Protein AF-A0A537RDH5-F1 (afdb_monomer_lite)

Foldseek 3Di:
DDDPPPPQDADADDLVLWDDDPFKIARNQQRWMFGHDPVGSPDGDIDRGNQQHQDPVRHGHHPVNNVVSRVVVSVVVVVVVVVVD

Sequence (85 aa):
MSSAGTMAVRTLVLIEQFEVGENSITHKPTGWRFTAYQDSPTDGTIIRGRLGDKLETGEDFRPHEVEEMARRLWARHVEARKKQL

Structure (mmCIF, N/CA/C/O backbone):
data_AF-A0A537RDH5-F1
#
_entry.id   AF-A0A537RDH5-F1
#
loop_
_atom_site.group_PDB
_atom_site.id
_atom_site.type_symbol
_atom_site.label_atom_id
_atom_site.label_alt_id
_atom_site.label_comp_id
_atom_site.label_asym_id
_atom_site.label_entity_id
_atom_site.label_seq_id
_atom_site.pdbx_PDB_ins_code
_atom_site.Cartn_x
_atom_site.Cartn_y
_atom_site.Cartn_z
_atom_site.occupancy
_atom_site.B_iso_or_equiv
_atom_site.auth_seq_id
_atom_site.auth_comp_id
_atom_site.auth_asym_id
_atom_site.auth_atom_id
_atom_site.pdbx_PDB_model_num
ATOM 1 N N . MET A 1 1 ? -35.880 20.376 13.273 1.00 38.53 1 MET A N 1
ATOM 2 C CA . MET A 1 1 ? -35.475 19.027 13.722 1.00 38.53 1 MET A CA 1
ATOM 3 C C . MET A 1 1 ? -34.210 18.646 12.981 1.00 38.53 1 MET A C 1
ATOM 5 O O . MET A 1 1 ? -34.123 18.873 11.783 1.00 38.53 1 MET A O 1
ATOM 9 N N . SER A 1 2 ? -33.217 18.217 13.748 1.00 52.44 2 SER A N 1
ATOM 10 C CA . SER A 1 2 ? -31.808 18.080 13.392 1.00 52.44 2 SER A CA 1
ATOM 11 C C . SER A 1 2 ? -31.507 16.888 12.484 1.00 52.44 2 SER A C 1
ATOM 13 O O . SER A 1 2 ? -32.078 15.820 12.664 1.00 52.44 2 SER A O 1
ATOM 15 N N . SER A 1 3 ? -30.484 17.028 11.642 1.00 45.34 3 SER A N 1
ATOM 16 C CA . SER A 1 3 ? -29.546 15.936 11.371 1.00 45.34 3 SER A CA 1
ATOM 17 C C . SER A 1 3 ? -28.160 16.532 11.129 1.00 45.34 3 SER A C 1
ATOM 19 O O . SER A 1 3 ? -27.750 16.779 9.996 1.00 45.34 3 SER A O 1
ATOM 21 N N . ALA A 1 4 ? -27.436 16.799 12.216 1.00 52.19 4 ALA A N 1
ATOM 22 C CA . ALA A 1 4 ? -25.987 16.856 12.138 1.00 52.19 4 ALA A CA 1
ATOM 23 C C . ALA A 1 4 ? -25.540 15.434 11.785 1.00 52.19 4 ALA A C 1
ATOM 25 O O . ALA A 1 4 ? -25.558 14.547 12.638 1.00 52.19 4 ALA A O 1
ATOM 26 N N . GLY A 1 5 ? -25.263 15.195 10.501 1.00 48.75 5 GLY A N 1
ATOM 27 C CA . GLY A 1 5 ? -24.674 13.943 10.053 1.00 48.75 5 GLY A CA 1
ATOM 28 C C . GLY A 1 5 ? -23.411 13.717 10.868 1.00 48.75 5 GLY A C 1
ATOM 29 O O . GLY A 1 5 ? -22.527 14.573 10.888 1.00 48.75 5 GLY A O 1
ATOM 30 N N . THR A 1 6 ? -23.361 12.616 11.610 1.00 52.25 6 THR A N 1
ATOM 31 C CA . THR A 1 6 ? -22.176 12.214 12.357 1.00 52.25 6 THR A CA 1
ATOM 32 C C . THR A 1 6 ? -21.024 12.157 11.360 1.00 52.25 6 THR A C 1
ATOM 34 O O . THR A 1 6 ? -20.998 11.287 10.492 1.00 52.25 6 THR A O 1
ATOM 37 N N . MET A 1 7 ? -20.107 13.124 11.425 1.00 53.78 7 MET A N 1
ATOM 38 C CA . MET A 1 7 ? -18.863 13.084 10.664 1.00 53.78 7 MET A CA 1
ATOM 39 C C . MET A 1 7 ? -18.120 11.848 11.158 1.00 53.78 7 MET A C 1
ATOM 41 O O . MET A 1 7 ? -17.540 11.872 12.241 1.00 53.78 7 MET A O 1
ATOM 45 N N . ALA A 1 8 ? -18.237 10.737 10.429 1.00 60.16 8 ALA A N 1
ATOM 46 C CA . ALA A 1 8 ? -17.543 9.508 10.770 1.00 60.16 8 ALA A CA 1
ATOM 47 C C . ALA A 1 8 ? -16.055 9.841 10.925 1.00 60.16 8 ALA A C 1
ATOM 49 O O . ALA A 1 8 ? -15.440 10.371 9.997 1.00 60.16 8 ALA A O 1
ATOM 50 N N . VAL A 1 9 ? -15.510 9.592 12.115 1.00 67.69 9 VAL A N 1
ATOM 51 C CA . VAL A 1 9 ? -14.087 9.776 12.396 1.00 67.69 9 VAL A CA 1
ATOM 52 C C . VAL A 1 9 ? -13.337 8.782 11.513 1.00 67.69 9 VAL A C 1
ATOM 54 O O . VAL A 1 9 ? -13.513 7.574 11.652 1.00 67.69 9 VAL A O 1
ATOM 57 N N . ARG A 1 10 ? -12.583 9.301 10.543 1.00 82.31 10 ARG A N 1
ATOM 58 C CA . ARG A 1 10 ? -11.801 8.516 9.578 1.00 82.31 10 ARG A CA 1
ATOM 59 C C . ARG A 1 10 ? -10.459 8.143 10.195 1.00 82.31 10 ARG A C 1
ATOM 61 O O . ARG A 1 10 ? -9.911 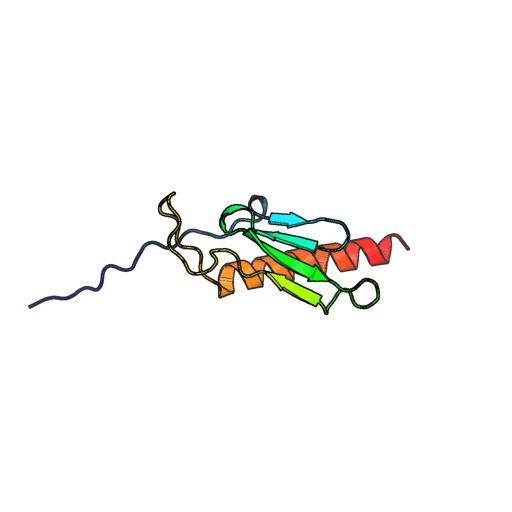8.922 10.977 1.00 82.31 10 ARG A O 1
ATOM 68 N N . THR A 1 11 ? -9.927 6.980 9.832 1.00 92.12 11 THR A N 1
ATOM 69 C CA . THR A 1 11 ? -8.625 6.532 10.337 1.00 92.12 11 THR A CA 1
ATOM 70 C C . THR A 1 11 ? -7.497 7.191 9.551 1.00 92.12 11 THR A C 1
ATOM 72 O O . THR A 1 11 ? -7.501 7.170 8.322 1.00 92.12 11 THR A O 1
ATOM 75 N N . LEU A 1 12 ? -6.520 7.760 10.262 1.00 95.62 12 LEU A N 1
ATOM 76 C CA . LEU A 1 12 ? -5.325 8.342 9.653 1.00 95.62 12 LEU A CA 1
ATOM 77 C C . LEU A 1 12 ? -4.462 7.267 8.980 1.00 95.62 12 LEU A C 1
ATOM 79 O O . LEU A 1 12 ? -4.238 6.192 9.540 1.00 95.62 12 LEU A O 1
ATOM 83 N N . VAL A 1 13 ? -3.933 7.603 7.803 1.00 97.50 13 VAL A N 1
ATOM 84 C CA . VAL A 1 13 ? -2.993 6.764 7.052 1.00 97.50 13 VAL A CA 1
ATOM 85 C C . VAL A 1 13 ? -1.558 7.126 7.442 1.00 97.50 13 VAL A C 1
ATOM 87 O O . VAL A 1 13 ? -1.125 8.264 7.254 1.00 97.50 13 VAL A O 1
ATOM 90 N N . LEU A 1 14 ? -0.813 6.155 7.968 1.00 97.81 14 LEU A N 1
ATOM 91 C CA . LEU A 1 14 ? 0.540 6.319 8.507 1.00 97.81 14 LEU A CA 1
ATOM 92 C C . LEU A 1 14 ? 1.565 5.531 7.681 1.00 97.81 14 LEU A C 1
ATOM 94 O O . LEU A 1 14 ? 1.240 4.519 7.063 1.00 97.81 14 LEU A O 1
ATOM 98 N N . ILE A 1 15 ? 2.822 5.978 7.665 1.00 98.19 15 ILE A N 1
ATOM 99 C CA . ILE A 1 15 ? 3.874 5.377 6.824 1.00 98.19 15 ILE A CA 1
ATOM 100 C C . ILE A 1 15 ? 4.167 3.934 7.257 1.00 98.19 15 ILE A C 1
ATOM 102 O O . ILE A 1 15 ? 4.325 3.052 6.418 1.00 98.19 15 ILE A O 1
ATOM 106 N N . GLU A 1 16 ? 4.176 3.668 8.560 1.00 98.25 16 GLU A N 1
ATOM 107 C CA . GLU A 1 16 ? 4.421 2.359 9.173 1.00 98.25 16 GLU A CA 1
ATOM 108 C C . GLU A 1 16 ? 3.346 1.302 8.860 1.00 98.25 16 GLU A C 1
ATOM 110 O O . GLU A 1 16 ? 3.554 0.103 9.087 1.00 98.25 16 GLU A O 1
ATOM 115 N N . GLN A 1 17 ? 2.196 1.722 8.322 1.00 98.50 17 GLN A N 1
ATOM 116 C CA . GLN A 1 17 ? 1.148 0.822 7.837 1.00 98.50 17 GLN A CA 1
ATOM 117 C C . GLN A 1 17 ? 1.499 0.221 6.469 1.00 98.50 17 GLN A C 1
ATOM 119 O O . GLN A 1 17 ? 0.846 -0.736 6.046 1.00 98.50 17 GLN A O 1
ATOM 124 N N . PHE A 1 18 ? 2.535 0.732 5.800 1.00 98.75 18 PHE A N 1
ATOM 125 C CA . PHE A 1 18 ? 2.991 0.238 4.510 1.00 98.75 18 PHE A CA 1
ATOM 126 C C . PHE A 1 18 ? 4.210 -0.666 4.639 1.00 98.75 18 PHE A C 1
ATOM 128 O O . PHE A 1 18 ? 5.131 -0.418 5.415 1.00 98.75 18 PHE A O 1
ATOM 135 N N . GLU A 1 19 ? 4.220 -1.705 3.819 1.00 98.69 19 GLU A N 1
ATOM 136 C CA . GLU A 1 19 ? 5.383 -2.540 3.560 1.00 98.69 19 GLU A CA 1
ATOM 137 C C . GLU A 1 19 ? 5.810 -2.327 2.108 1.00 98.69 19 GLU A C 1
ATOM 139 O O . GLU A 1 19 ? 4.997 -2.497 1.195 1.00 98.69 19 GLU A O 1
ATOM 144 N N . VAL A 1 20 ? 7.063 -1.917 1.902 1.00 97.81 20 VAL A N 1
ATOM 145 C CA . VAL A 1 20 ? 7.648 -1.714 0.571 1.00 97.81 20 VAL A CA 1
ATOM 146 C C . VAL A 1 20 ? 8.608 -2.864 0.291 1.00 97.81 20 VAL A C 1
ATOM 148 O O . VAL A 1 20 ? 9.643 -2.977 0.944 1.00 97.81 20 VAL A O 1
ATOM 151 N N . GLY A 1 21 ? 8.240 -3.719 -0.660 1.00 94.81 21 GLY A N 1
ATOM 152 C CA . GLY A 1 21 ? 9.090 -4.779 -1.195 1.00 94.81 21 GLY A CA 1
ATOM 153 C C . GLY A 1 21 ? 9.837 -4.327 -2.451 1.00 94.81 21 GLY A C 1
ATOM 154 O O . GLY A 1 21 ? 9.765 -3.169 -2.850 1.00 94.81 21 GLY A O 1
ATOM 155 N N . GLU A 1 22 ? 10.526 -5.261 -3.107 1.00 92.88 22 GLU A N 1
ATOM 156 C CA . GLU A 1 22 ? 11.339 -4.975 -4.301 1.00 92.88 22 GLU A CA 1
ATOM 157 C C . GLU A 1 22 ? 10.520 -4.434 -5.488 1.00 92.88 22 GLU A C 1
ATOM 159 O O . GLU A 1 22 ? 10.953 -3.528 -6.198 1.00 92.88 22 GLU A O 1
ATOM 164 N N . ASN A 1 23 ? 9.327 -4.988 -5.714 1.00 95.81 23 ASN A N 1
ATOM 165 C CA . ASN A 1 23 ? 8.453 -4.652 -6.843 1.00 95.81 23 ASN A CA 1
ATOM 166 C C . ASN A 1 23 ? 7.015 -4.317 -6.414 1.00 95.81 23 ASN A C 1
ATOM 168 O O . ASN A 1 23 ? 6.109 -4.282 -7.245 1.00 95.81 23 ASN A O 1
ATOM 172 N N . SER A 1 24 ? 6.766 -4.128 -5.119 1.00 97.94 24 SER A N 1
ATOM 173 C CA . SER A 1 24 ? 5.413 -3.903 -4.618 1.00 97.94 24 SER A CA 1
ATOM 174 C C . SER A 1 24 ? 5.372 -3.054 -3.359 1.00 97.94 24 SER A C 1
ATOM 176 O O . SER A 1 24 ? 6.344 -2.944 -2.615 1.00 97.94 24 SER A O 1
ATOM 178 N N . ILE A 1 25 ? 4.203 -2.472 -3.108 1.00 98.62 25 ILE A N 1
ATOM 179 C CA . ILE A 1 25 ? 3.874 -1.766 -1.875 1.00 98.62 25 ILE A CA 1
ATOM 180 C C . ILE A 1 25 ? 2.500 -2.220 -1.384 1.00 98.62 25 ILE A C 1
ATOM 182 O O . ILE A 1 25 ? 1.536 -2.253 -2.150 1.00 98.62 25 ILE A O 1
ATOM 186 N N . THR A 1 26 ? 2.412 -2.586 -0.106 1.00 98.81 26 THR A N 1
ATOM 187 C CA . THR A 1 26 ? 1.189 -3.111 0.520 1.00 98.81 26 THR A CA 1
ATOM 188 C C . THR A 1 26 ? 0.780 -2.243 1.704 1.00 98.81 26 THR A C 1
ATOM 190 O O . THR A 1 26 ? 1.592 -2.004 2.592 1.00 98.81 26 THR A O 1
ATOM 193 N N . HIS A 1 27 ? -0.482 -1.814 1.754 1.00 98.69 27 HIS A N 1
ATOM 194 C CA . HIS A 1 27 ? -1.094 -1.211 2.937 1.00 98.69 27 HIS A CA 1
ATOM 195 C C . HIS A 1 27 ? -1.672 -2.318 3.828 1.00 98.69 27 HIS A C 1
ATOM 197 O O . HIS A 1 27 ? -2.762 -2.840 3.562 1.00 98.69 27 HIS A O 1
ATOM 203 N N . LYS A 1 28 ? -0.933 -2.680 4.884 1.00 98.44 28 LYS A N 1
ATOM 204 C CA . LYS A 1 28 ? -1.205 -3.852 5.734 1.00 98.44 28 LYS A CA 1
ATOM 205 C C . LYS A 1 28 ? -2.637 -3.904 6.285 1.00 98.44 28 LYS A C 1
ATOM 207 O O . LYS A 1 28 ? -3.237 -4.967 6.157 1.00 98.44 28 LYS A O 1
ATOM 212 N N . PRO A 1 29 ? -3.226 -2.812 6.823 1.00 97.88 29 PRO A N 1
ATOM 213 C CA . PRO A 1 29 ? -4.565 -2.877 7.416 1.00 97.88 29 PRO A CA 1
ATOM 214 C C . PRO A 1 29 ? -5.650 -3.311 6.425 1.00 97.88 29 PRO A C 1
ATOM 216 O O . PRO A 1 29 ? -6.535 -4.093 6.751 1.00 97.88 29 PRO A O 1
ATOM 219 N N . THR A 1 30 ? -5.572 -2.816 5.188 1.00 97.81 30 THR A N 1
ATOM 220 C CA . THR A 1 30 ? -6.609 -3.064 4.171 1.00 97.81 30 THR A CA 1
ATOM 221 C C . THR A 1 30 ? -6.289 -4.237 3.248 1.00 97.81 30 THR A C 1
ATOM 223 O O . THR A 1 30 ? -7.161 -4.684 2.509 1.00 97.81 30 THR A O 1
ATOM 226 N N . GLY A 1 31 ? -5.036 -4.693 3.213 1.00 97.94 31 GLY A N 1
ATOM 227 C CA . GLY A 1 31 ? -4.551 -5.615 2.185 1.00 97.94 31 GLY A CA 1
ATOM 228 C C . GLY A 1 31 ? -4.483 -5.005 0.779 1.00 97.94 31 GLY A C 1
ATOM 229 O O . GLY A 1 31 ? -4.235 -5.734 -0.179 1.00 97.94 31 GLY A O 1
ATOM 230 N N . TRP A 1 32 ? -4.698 -3.691 0.632 1.00 98.62 32 TRP A N 1
ATOM 231 C CA . TRP A 1 32 ? -4.467 -2.996 -0.630 1.00 98.62 32 TRP A CA 1
ATOM 232 C C . TRP A 1 32 ? -3.003 -3.151 -1.039 1.00 98.62 32 TRP A C 1
ATOM 234 O O . TRP A 1 32 ? -2.104 -2.984 -0.210 1.00 98.62 32 TRP A O 1
ATOM 244 N N . ARG A 1 33 ? -2.756 -3.459 -2.310 1.00 98.75 33 ARG A N 1
ATOM 245 C CA . ARG A 1 33 ? -1.412 -3.676 -2.842 1.00 98.75 33 ARG A CA 1
ATOM 246 C C . ARG A 1 33 ? -1.300 -3.140 -4.256 1.00 98.75 33 ARG A C 1
ATOM 248 O O . ARG A 1 33 ? -2.150 -3.430 -5.094 1.00 98.75 33 ARG A O 1
ATOM 255 N N . PHE A 1 34 ? -0.201 -2.450 -4.520 1.00 98.56 34 PHE A N 1
ATOM 256 C CA . PHE A 1 34 ? 0.290 -2.193 -5.866 1.00 98.56 34 PHE A CA 1
ATOM 257 C C . PHE A 1 34 ? 1.511 -3.076 -6.134 1.00 98.56 34 PHE A C 1
ATOM 259 O O . PHE A 1 34 ? 2.413 -3.153 -5.297 1.00 98.56 34 PHE A O 1
ATOM 266 N N . THR A 1 35 ? 1.541 -3.725 -7.295 1.00 98.38 35 THR A N 1
ATOM 267 C CA . THR A 1 35 ? 2.684 -4.510 -7.776 1.00 98.38 35 THR A CA 1
ATOM 268 C C . THR A 1 35 ? 3.084 -3.987 -9.143 1.00 98.38 35 THR A C 1
ATOM 270 O O . THR A 1 35 ? 2.300 -4.094 -10.088 1.00 98.38 35 THR A O 1
ATOM 273 N N . ALA A 1 36 ? 4.288 -3.429 -9.231 1.00 97.94 36 ALA A N 1
ATOM 274 C CA . ALA A 1 36 ? 4.830 -2.881 -10.459 1.00 97.94 36 ALA A CA 1
ATOM 275 C C . ALA A 1 36 ? 5.276 -3.985 -11.426 1.00 97.94 36 ALA A C 1
ATOM 277 O O . ALA A 1 36 ? 5.739 -5.050 -11.003 1.00 97.94 36 ALA A O 1
ATOM 278 N N . TYR A 1 37 ? 5.198 -3.710 -12.726 1.00 95.12 37 TYR A N 1
ATOM 279 C CA . TYR A 1 37 ? 5.830 -4.558 -13.732 1.00 95.12 37 TYR A CA 1
ATOM 280 C C . TYR A 1 37 ? 7.355 -4.407 -13.682 1.00 95.12 37 TYR A C 1
ATOM 282 O O . TYR A 1 37 ? 7.875 -3.324 -13.413 1.00 95.12 37 TYR A O 1
ATOM 290 N N . GLN A 1 38 ? 8.076 -5.496 -13.964 1.00 86.50 38 GLN A N 1
ATOM 291 C CA . GLN A 1 38 ? 9.539 -5.555 -13.851 1.00 86.50 38 GLN A CA 1
ATOM 292 C C . GLN A 1 38 ? 10.245 -4.436 -14.634 1.00 86.50 38 GLN A C 1
ATOM 294 O O . GLN A 1 38 ? 11.152 -3.799 -14.101 1.00 86.50 38 GLN A O 1
ATOM 299 N N . ASP A 1 39 ? 9.770 -4.154 -15.849 1.00 89.56 39 ASP A N 1
ATOM 300 C CA . ASP A 1 39 ? 10.368 -3.165 -16.755 1.00 89.56 39 ASP A CA 1
ATOM 301 C C . ASP A 1 39 ? 9.660 -1.799 -16.720 1.00 89.56 39 ASP A C 1
ATOM 303 O O . ASP A 1 39 ? 10.047 -0.870 -17.427 1.00 89.56 39 ASP A O 1
ATOM 307 N N . SER A 1 40 ? 8.618 -1.653 -15.896 1.00 91.75 40 SER A N 1
ATOM 308 C CA . SER A 1 40 ? 7.854 -0.412 -15.763 1.00 91.75 40 SER A CA 1
ATOM 309 C C . SER A 1 40 ? 7.487 -0.178 -14.297 1.00 91.75 40 SER A C 1
ATOM 311 O O . SER A 1 40 ? 6.397 -0.541 -13.861 1.00 91.75 40 SER A O 1
ATOM 313 N N . PRO A 1 41 ? 8.371 0.453 -13.502 1.00 89.94 41 PRO A N 1
ATOM 314 C CA . PRO A 1 41 ? 8.137 0.665 -12.075 1.00 89.94 41 PRO A CA 1
ATOM 315 C C . PRO A 1 41 ? 6.979 1.632 -11.788 1.00 89.94 41 PRO A C 1
ATOM 317 O O . PRO A 1 41 ? 6.587 1.787 -10.638 1.00 89.94 41 PRO A O 1
ATOM 320 N N . THR A 1 42 ? 6.445 2.319 -12.797 1.00 90.7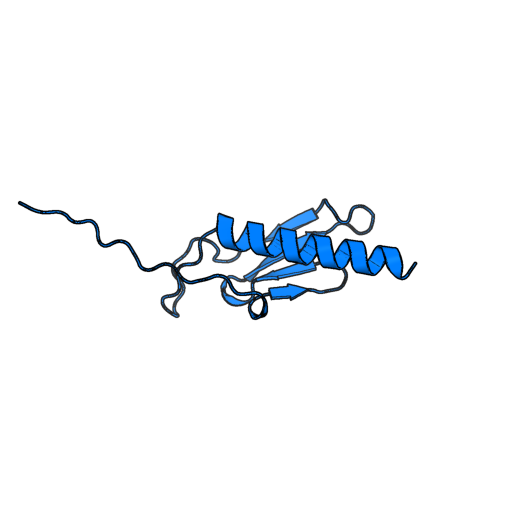5 42 THR A N 1
ATOM 321 C CA . THR A 1 42 ? 5.307 3.241 -12.665 1.00 90.75 42 THR A CA 1
ATOM 322 C C . THR A 1 42 ? 3.982 2.633 -13.113 1.00 90.75 42 THR A C 1
ATOM 324 O O . THR A 1 42 ? 2.951 3.280 -12.955 1.00 90.75 42 THR A O 1
ATOM 327 N N . ASP A 1 43 ? 4.006 1.427 -13.676 1.00 94.62 43 ASP A N 1
ATOM 328 C CA . ASP A 1 43 ? 2.828 0.707 -14.149 1.00 94.62 43 ASP A CA 1
ATOM 329 C C . ASP A 1 43 ? 2.743 -0.658 -13.467 1.00 94.62 43 ASP A C 1
ATOM 331 O O . ASP A 1 43 ? 3.746 -1.204 -13.005 1.00 94.62 43 ASP A O 1
ATOM 335 N N . GLY A 1 44 ? 1.543 -1.207 -13.352 1.00 95.75 44 GLY A N 1
ATOM 336 C CA . GLY A 1 44 ? 1.358 -2.440 -12.614 1.00 95.75 44 GLY A CA 1
ATOM 337 C C . GLY A 1 44 ? -0.088 -2.807 -12.349 1.00 95.75 44 GLY A C 1
ATOM 338 O O . GLY A 1 44 ? -1.035 -2.252 -12.901 1.00 95.75 44 GLY A O 1
ATOM 339 N N . THR A 1 45 ? -0.244 -3.765 -11.447 1.00 97.88 45 THR A N 1
ATOM 340 C CA . THR A 1 45 ? -1.549 -4.266 -11.012 1.00 97.88 45 THR A CA 1
ATOM 341 C C . THR A 1 45 ? -1.891 -3.767 -9.617 1.00 97.88 45 THR A C 1
ATOM 343 O O . THR A 1 45 ? -1.006 -3.562 -8.782 1.00 97.88 45 THR A O 1
ATOM 346 N N . ILE A 1 46 ? -3.189 -3.605 -9.357 1.00 97.94 46 ILE A N 1
ATOM 347 C CA . ILE A 1 46 ? -3.717 -3.234 -8.044 1.00 97.94 46 ILE A CA 1
ATOM 348 C C . ILE A 1 46 ? -4.612 -4.356 -7.526 1.00 97.94 46 ILE A C 1
ATOM 350 O O . ILE A 1 46 ? -5.550 -4.782 -8.199 1.00 97.94 46 ILE A O 1
ATOM 354 N N . ILE A 1 47 ? -4.365 -4.776 -6.288 1.00 98.06 47 ILE A N 1
ATOM 355 C CA . ILE A 1 47 ? -5.304 -5.557 -5.484 1.00 98.06 47 ILE A CA 1
ATOM 356 C C . ILE A 1 47 ? -5.946 -4.594 -4.494 1.00 98.06 47 ILE A C 1
ATOM 358 O O . ILE A 1 47 ? -5.255 -3.968 -3.693 1.00 98.06 47 ILE A O 1
ATOM 362 N N . ARG A 1 48 ? -7.275 -4.465 -4.544 1.00 96.25 48 ARG A N 1
ATOM 363 C CA . ARG A 1 48 ? -8.000 -3.488 -3.718 1.00 96.25 48 ARG A CA 1
ATOM 364 C C . ARG A 1 48 ? -8.079 -3.882 -2.239 1.00 96.25 48 ARG A C 1
ATOM 366 O O . ARG A 1 48 ? -8.127 -3.002 -1.383 1.00 96.25 48 ARG A O 1
ATOM 373 N N . GLY A 1 49 ? -8.097 -5.181 -1.939 1.00 96.38 49 GLY A N 1
ATOM 374 C CA . GLY A 1 49 ? -8.346 -5.676 -0.585 1.00 96.38 49 GLY A CA 1
ATOM 375 C C . GLY A 1 49 ? -9.669 -5.136 -0.027 1.00 96.38 49 GLY A C 1
ATOM 376 O O . GLY A 1 49 ? -10.648 -5.018 -0.761 1.00 96.38 49 GLY A O 1
ATOM 377 N N . ARG A 1 50 ? -9.669 -4.761 1.255 1.00 97.25 50 ARG A N 1
ATOM 378 C CA . ARG A 1 50 ? -10.795 -4.142 1.979 1.00 97.25 50 ARG A CA 1
ATOM 379 C C . ARG A 1 50 ? -10.759 -2.607 1.960 1.00 97.25 50 ARG A C 1
ATOM 381 O O . ARG A 1 50 ? -11.314 -1.951 2.838 1.00 97.25 50 ARG A O 1
ATOM 388 N N . LEU A 1 51 ? -10.042 -1.996 1.014 1.00 96.19 51 LEU A N 1
ATOM 389 C CA . LEU A 1 51 ? -9.922 -0.539 0.955 1.00 96.19 51 LEU A CA 1
ATOM 390 C C . LEU A 1 51 ? -11.264 0.131 0.619 1.00 96.19 51 LEU A C 1
ATOM 392 O O . LEU A 1 51 ? -11.825 -0.068 -0.464 1.00 96.19 51 LEU A O 1
ATOM 396 N N . GLY A 1 52 ? -11.710 1.005 1.523 1.00 91.44 52 GLY A N 1
ATOM 397 C CA . GLY A 1 52 ? -13.012 1.671 1.469 1.00 91.44 52 GLY A CA 1
ATOM 398 C C . GLY A 1 52 ? -14.084 0.997 2.327 1.00 91.44 52 GLY A C 1
ATOM 399 O O . GLY A 1 52 ? -15.153 1.581 2.496 1.00 91.44 52 GLY A O 1
ATOM 400 N N . ASP A 1 53 ? -13.787 -0.172 2.897 1.00 94.12 53 ASP A N 1
ATOM 401 C CA . ASP A 1 53 ? -14.635 -0.805 3.897 1.00 94.12 53 ASP A CA 1
ATOM 402 C C . ASP A 1 53 ? -14.297 -0.276 5.292 1.00 94.12 53 ASP A C 1
ATOM 404 O O . ASP A 1 53 ? -13.156 0.092 5.588 1.00 94.12 53 ASP A O 1
ATOM 408 N N . LYS A 1 54 ? -15.281 -0.346 6.191 1.00 93.38 54 LYS A N 1
ATOM 409 C CA . LYS A 1 54 ? -15.004 -0.318 7.624 1.00 93.38 54 LYS A CA 1
ATOM 410 C C . LYS A 1 54 ? -14.488 -1.695 8.049 1.00 93.38 54 LYS A C 1
ATOM 412 O O . LYS A 1 54 ? -15.176 -2.702 7.867 1.00 93.38 54 LYS A O 1
ATOM 417 N N . LEU A 1 55 ? -13.279 -1.740 8.596 1.00 93.50 55 LEU A N 1
ATOM 418 C CA . LEU A 1 55 ? -12.648 -2.968 9.071 1.00 93.50 55 LEU A CA 1
ATOM 419 C C . LEU A 1 55 ? -13.288 -3.451 10.381 1.00 93.50 55 LEU A C 1
ATOM 421 O O . LEU A 1 55 ? -13.959 -2.696 11.085 1.00 93.50 55 LEU A O 1
ATOM 425 N N . GLU A 1 56 ? -13.045 -4.712 10.739 1.00 92.69 56 GLU A N 1
ATOM 426 C CA . GLU A 1 56 ? -13.497 -5.297 12.016 1.00 92.69 56 GLU A CA 1
ATOM 427 C C . GLU A 1 56 ? -12.870 -4.612 13.237 1.00 92.69 56 GLU A C 1
ATOM 429 O O . GLU A 1 56 ? -13.495 -4.533 14.291 1.00 92.69 56 GLU A O 1
ATOM 434 N N . THR A 1 57 ? -11.679 -4.032 13.070 1.00 90.75 57 THR A N 1
ATOM 435 C CA . THR A 1 57 ? -11.017 -3.156 14.051 1.00 90.75 57 THR A CA 1
ATOM 436 C C . THR A 1 57 ? -11.744 -1.821 14.248 1.00 90.75 57 THR A C 1
ATOM 438 O O . THR A 1 57 ? -11.412 -1.059 15.152 1.00 90.75 57 THR A O 1
ATOM 441 N N . GLY A 1 58 ? -12.742 -1.521 13.411 1.00 91.50 58 GLY A N 1
ATOM 442 C CA . GLY A 1 58 ? -13.485 -0.266 13.396 1.00 91.50 58 GLY A CA 1
ATOM 443 C C . GLY A 1 58 ? -12.854 0.821 12.528 1.00 91.50 58 GLY A C 1
ATOM 444 O O . GLY A 1 58 ? -13.479 1.868 12.351 1.00 91.50 58 GLY A O 1
ATOM 445 N N . GLU A 1 59 ? -11.666 0.575 11.973 1.00 93.75 59 GLU A N 1
ATOM 446 C CA . GLU A 1 59 ? -10.951 1.520 11.120 1.00 93.75 59 GLU A CA 1
ATOM 44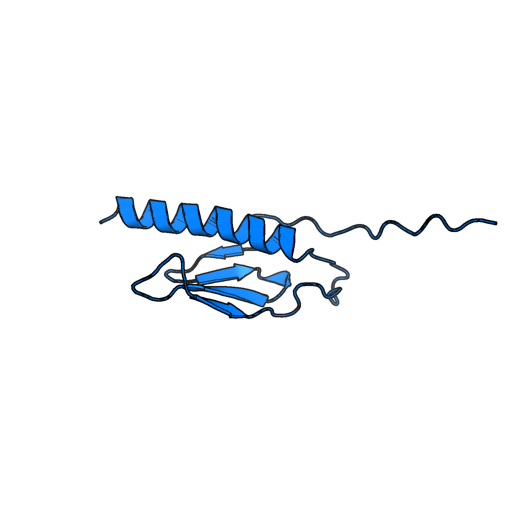7 C C . GLU A 1 59 ? -11.671 1.737 9.780 1.00 93.75 59 GLU A C 1
ATOM 449 O O . GLU A 1 59 ? -12.176 0.794 9.173 1.00 93.75 59 GLU A O 1
ATOM 454 N N . ASP A 1 60 ? -11.702 2.985 9.309 1.00 94.62 60 ASP A N 1
ATOM 455 C CA . ASP A 1 60 ? -12.294 3.398 8.027 1.00 94.62 60 ASP A CA 1
ATOM 456 C C . ASP A 1 60 ? -11.261 4.238 7.269 1.00 94.62 60 ASP A C 1
ATOM 458 O O . ASP A 1 60 ? -11.145 5.452 7.472 1.00 94.62 60 ASP A O 1
ATOM 462 N N . PHE A 1 61 ? -10.471 3.561 6.433 1.00 95.69 61 PHE A N 1
ATOM 463 C CA . PHE A 1 61 ? -9.421 4.174 5.624 1.00 95.69 61 PHE A CA 1
ATOM 464 C C . PHE A 1 61 ? -9.979 4.675 4.295 1.00 95.69 61 PHE A C 1
ATOM 466 O O . PHE A 1 61 ? -10.614 3.924 3.545 1.00 95.69 61 PHE A O 1
ATOM 473 N N . ARG A 1 62 ? -9.692 5.933 3.940 1.00 94.88 62 ARG A N 1
ATOM 474 C CA . ARG A 1 62 ? -10.139 6.470 2.654 1.00 94.88 62 ARG A CA 1
ATOM 475 C C . ARG A 1 62 ? -9.246 6.002 1.510 1.00 94.88 62 ARG A C 1
ATOM 477 O O . ARG A 1 62 ? -8.028 6.147 1.602 1.00 94.88 62 ARG A O 1
ATOM 484 N N . PRO A 1 63 ? -9.841 5.544 0.389 1.00 96.44 63 PRO A N 1
ATOM 485 C CA . PRO A 1 63 ? -9.070 5.094 -0.763 1.00 96.44 63 PRO A CA 1
ATOM 486 C C . PRO A 1 63 ? -8.027 6.104 -1.244 1.00 96.44 63 PRO A C 1
ATOM 488 O O . PRO A 1 63 ? -6.865 5.751 -1.404 1.00 96.44 63 PRO A O 1
ATOM 491 N N . HIS A 1 64 ? -8.412 7.377 -1.380 1.00 96.56 64 HIS A N 1
ATOM 492 C CA . HIS A 1 64 ? -7.507 8.413 -1.879 1.00 96.56 64 HIS A CA 1
ATOM 493 C C . HIS A 1 64 ? -6.313 8.683 -0.949 1.00 96.56 64 HIS A C 1
ATOM 495 O O . HIS A 1 64 ? -5.215 8.910 -1.447 1.00 96.56 64 HIS A O 1
ATOM 501 N N . GLU A 1 65 ? -6.494 8.619 0.376 1.00 97.44 65 GLU A N 1
ATOM 502 C CA . GLU A 1 65 ? -5.413 8.843 1.349 1.00 97.44 65 GLU A CA 1
ATOM 503 C C . GLU A 1 65 ? -4.402 7.688 1.320 1.00 97.44 65 GLU A C 1
ATOM 505 O O . GLU A 1 65 ? -3.190 7.915 1.316 1.00 97.44 65 GLU A O 1
ATOM 510 N N . VAL A 1 66 ? -4.894 6.445 1.223 1.00 98.12 66 VAL A N 1
ATOM 511 C CA . VAL A 1 66 ? -4.049 5.246 1.096 1.00 98.12 66 VAL A CA 1
ATOM 512 C C . VAL A 1 66 ? -3.267 5.270 -0.217 1.00 98.12 66 VAL A C 1
ATOM 514 O O . VAL A 1 66 ? -2.050 5.088 -0.211 1.00 98.12 66 VAL A O 1
ATOM 517 N N . GLU A 1 67 ? -3.934 5.548 -1.337 1.00 97.81 67 GLU A N 1
ATOM 518 C CA . GLU A 1 67 ? -3.304 5.604 -2.661 1.00 97.81 67 GLU A CA 1
ATOM 519 C C . GLU A 1 67 ? -2.302 6.762 -2.786 1.00 97.81 67 GLU A C 1
ATOM 521 O O . GLU A 1 67 ? -1.259 6.631 -3.431 1.00 97.81 67 GLU A O 1
ATOM 526 N N . GLU A 1 68 ? -2.577 7.916 -2.175 1.00 98.12 68 GLU A N 1
ATOM 527 C CA . GLU A 1 68 ? -1.643 9.040 -2.159 1.00 98.12 68 GLU A CA 1
ATOM 528 C C . GLU A 1 68 ? -0.379 8.727 -1.353 1.00 98.12 68 GLU A C 1
ATOM 530 O O . GLU A 1 68 ? 0.730 8.946 -1.855 1.00 98.12 68 GLU A O 1
ATOM 535 N N . MET A 1 69 ? -0.520 8.174 -0.144 1.0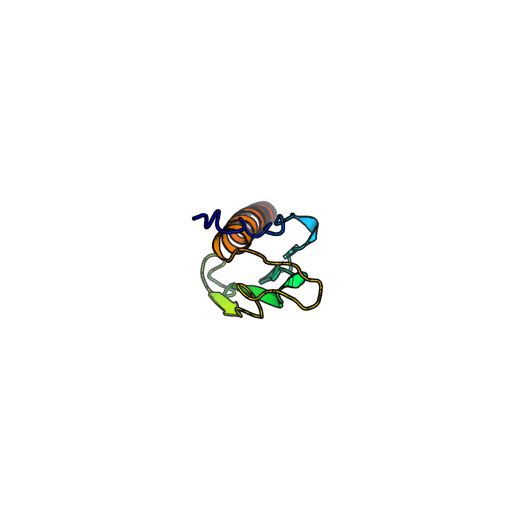0 98.44 69 MET A N 1
ATOM 536 C CA . MET A 1 69 ? 0.633 7.764 0.658 1.00 98.44 69 MET A CA 1
ATOM 537 C C . MET A 1 69 ? 1.443 6.679 -0.062 1.00 98.44 69 MET A C 1
ATOM 539 O O . MET A 1 69 ? 2.664 6.804 -0.177 1.00 98.44 69 MET A O 1
ATOM 543 N N . ALA A 1 70 ? 0.769 5.672 -0.628 1.00 98.31 70 ALA A N 1
ATOM 544 C CA . ALA A 1 70 ? 1.417 4.609 -1.388 1.00 98.31 70 ALA A CA 1
ATOM 545 C C . ALA A 1 70 ? 2.239 5.160 -2.561 1.00 98.31 70 ALA A C 1
ATOM 547 O O . ALA A 1 70 ? 3.409 4.810 -2.706 1.00 98.31 70 ALA A O 1
ATOM 548 N N . ARG A 1 71 ? 1.677 6.081 -3.359 1.00 97.69 71 ARG A N 1
ATOM 549 C CA . ARG A 1 71 ? 2.398 6.717 -4.477 1.00 97.69 71 ARG A CA 1
ATOM 550 C C . ARG A 1 71 ? 3.638 7.473 -4.013 1.00 97.69 71 ARG A C 1
ATOM 552 O O . ARG A 1 71 ? 4.691 7.351 -4.636 1.00 97.69 71 ARG A O 1
ATOM 559 N N . ARG A 1 72 ? 3.542 8.228 -2.913 1.00 98.06 72 ARG A N 1
ATOM 560 C CA . ARG A 1 72 ? 4.679 8.980 -2.354 1.00 98.06 72 ARG A CA 1
ATOM 561 C C . ARG A 1 72 ? 5.799 8.049 -1.889 1.00 98.06 72 ARG A C 1
ATOM 563 O O . ARG A 1 72 ? 6.967 8.319 -2.165 1.00 98.06 72 ARG A O 1
ATOM 570 N N . LEU A 1 73 ? 5.456 6.967 -1.190 1.00 98.25 73 LEU A N 1
ATOM 571 C CA . LEU A 1 73 ? 6.429 5.984 -0.708 1.00 98.25 73 LEU A CA 1
ATOM 572 C C . LEU A 1 73 ? 7.059 5.202 -1.863 1.00 98.25 73 LEU A C 1
ATOM 574 O O . LEU A 1 73 ? 8.280 5.053 -1.909 1.00 98.25 73 LEU A O 1
ATOM 578 N N . TRP A 1 74 ? 6.248 4.783 -2.832 1.00 97.94 74 TRP A N 1
ATOM 579 C CA . TRP A 1 74 ? 6.715 4.048 -3.999 1.00 97.94 74 TRP A CA 1
ATOM 580 C C . TRP A 1 74 ? 7.656 4.880 -4.877 1.00 97.94 74 TRP A C 1
ATOM 582 O O . TRP A 1 74 ? 8.737 4.415 -5.231 1.00 97.94 74 TRP A O 1
ATOM 592 N N . ALA A 1 75 ? 7.320 6.146 -5.146 1.00 96.31 75 ALA A N 1
ATOM 593 C CA . ALA A 1 75 ? 8.195 7.048 -5.894 1.00 96.31 75 ALA A CA 1
ATOM 594 C C . ALA A 1 75 ? 9.572 7.200 -5.223 1.00 96.31 75 ALA A C 1
ATOM 596 O O . ALA A 1 75 ? 10.600 7.130 -5.892 1.00 96.31 75 ALA A O 1
ATOM 597 N N . ARG A 1 76 ? 9.612 7.339 -3.889 1.00 96.38 76 ARG A N 1
ATOM 598 C CA . ARG A 1 76 ? 10.878 7.400 -3.138 1.00 96.38 76 ARG A CA 1
ATOM 599 C C . ARG A 1 76 ? 11.687 6.110 -3.261 1.00 96.38 76 ARG A C 1
ATOM 601 O O . ARG A 1 76 ? 12.903 6.184 -3.407 1.00 96.38 76 ARG A O 1
ATOM 608 N N . HIS A 1 77 ? 11.028 4.953 -3.214 1.00 95.50 77 HIS A N 1
ATOM 609 C CA . HIS A 1 77 ? 11.680 3.655 -3.381 1.00 95.50 77 HIS A CA 1
ATOM 610 C C . HIS A 1 77 ? 12.306 3.503 -4.776 1.00 95.50 77 HIS A C 1
ATOM 612 O O . HIS A 1 77 ? 13.485 3.171 -4.890 1.00 95.50 77 HIS A O 1
ATOM 618 N N . VAL A 1 78 ? 11.554 3.830 -5.833 1.00 93.88 78 VAL A N 1
ATOM 619 C CA . VAL A 1 78 ? 12.037 3.783 -7.223 1.00 93.88 78 VAL A CA 1
ATOM 620 C C . VAL A 1 78 ? 13.239 4.707 -7.426 1.00 93.88 78 VAL A C 1
ATOM 622 O O . VAL A 1 78 ? 14.241 4.296 -8.011 1.00 93.88 78 VAL A O 1
ATOM 625 N N . GLU A 1 79 ? 13.181 5.934 -6.909 1.00 94.06 79 GLU A N 1
ATOM 626 C CA . GLU A 1 79 ? 14.299 6.879 -7.008 1.00 94.06 79 GLU A CA 1
ATOM 627 C C . 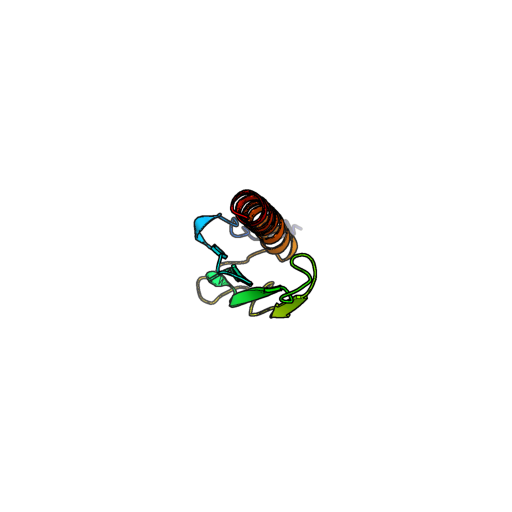GLU A 1 79 ? 15.530 6.427 -6.212 1.00 94.06 79 GLU A C 1
ATOM 629 O O . GLU A 1 79 ? 16.659 6.612 -6.666 1.00 94.06 79 GLU A O 1
ATOM 634 N N . ALA A 1 80 ? 15.346 5.796 -5.049 1.00 92.50 80 ALA A N 1
ATOM 635 C CA . ALA A 1 80 ? 16.453 5.220 -4.290 1.00 92.50 80 ALA A CA 1
ATOM 636 C C . ALA A 1 80 ? 17.122 4.060 -5.045 1.00 92.50 80 ALA A C 1
ATOM 638 O O . ALA A 1 80 ? 18.349 4.008 -5.101 1.00 92.50 80 ALA A O 1
ATOM 639 N N . ARG A 1 81 ? 16.333 3.182 -5.682 1.00 88.56 81 ARG A N 1
ATOM 640 C CA . ARG A 1 81 ? 16.842 2.061 -6.488 1.00 88.56 81 ARG A CA 1
ATOM 641 C C . ARG A 1 81 ? 17.650 2.540 -7.695 1.00 88.56 81 ARG A C 1
ATOM 643 O O . ARG A 1 81 ? 18.722 2.007 -7.950 1.00 88.56 81 ARG A O 1
ATOM 650 N N . LYS A 1 82 ? 17.185 3.578 -8.401 1.00 85.62 82 LYS A N 1
ATOM 651 C CA . LYS A 1 82 ? 17.916 4.167 -9.541 1.00 85.62 82 LYS A CA 1
ATOM 652 C C 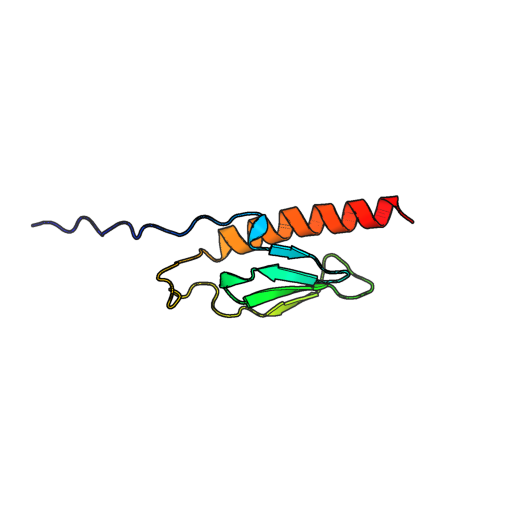. LYS A 1 82 ? 19.293 4.709 -9.163 1.00 85.62 82 LYS A C 1
ATOM 654 O O . LYS A 1 82 ? 20.189 4.667 -9.986 1.00 85.62 82 LYS A O 1
ATOM 659 N N . LYS A 1 83 ? 19.464 5.226 -7.942 1.00 84.38 83 LYS A N 1
ATOM 660 C CA . LYS A 1 83 ? 20.751 5.768 -7.465 1.00 84.38 83 LYS A CA 1
ATOM 661 C C . LYS A 1 83 ? 21.768 4.695 -7.072 1.00 84.38 83 LYS A C 1
ATOM 663 O O . LYS A 1 83 ? 22.913 5.035 -6.799 1.00 84.38 83 LYS A O 1
ATOM 668 N N . GLN A 1 84 ? 21.338 3.442 -6.957 1.00 75.00 84 GLN A N 1
ATOM 669 C CA . GLN A 1 84 ? 22.189 2.308 -6.587 1.00 75.00 84 GLN A CA 1
ATOM 670 C C . GLN A 1 84 ? 22.690 1.518 -7.807 1.00 75.00 84 GLN A C 1
ATOM 672 O O . GLN A 1 84 ? 23.513 0.622 -7.634 1.00 75.00 84 GLN A O 1
ATOM 677 N N . LEU A 1 85 ? 22.177 1.835 -9.001 1.00 61.78 85 LEU A N 1
ATOM 678 C CA . LEU A 1 85 ? 22.593 1.299 -10.300 1.00 61.78 85 LEU A CA 1
ATOM 679 C C . LEU A 1 85 ? 23.618 2.236 -10.947 1.00 61.78 85 LEU A C 1
ATOM 681 O O . LEU A 1 85 ? 24.534 1.707 -11.612 1.00 61.78 85 LEU A O 1
#

Radius of gyration: 15.66 Å; chains: 1; bounding box: 58×25×31 Å

Secondary structure (DSSP, 8-state):
---------PPPP-GGGEEE-SSEEEETTTTEEEEEETTEEEEEEEE-TTTTSBPTTS-B--HHHHHHHHHHHHHHHHHHHHTT-

pLDDT: mean 90.19, std 14.33, range [38.53, 98.81]